Protein AF-U1PZC0-F1 (afdb_monomer_lite)

Foldseek 3Di:
DVVVVVVVVVVVVCVVVPPDVVVVVVVVVVVVVVVVVVVVVPDPDDDPLVPDPLLVVCVVVVQADPVSHHDDPVVVVVVVVVVVVVD

pLDDT: mean 85.77, std 10.06, range [61.75, 96.25]

Radius of gyration: 23.93 Å; chains: 1; bounding box: 48×34×59 Å

Organism: NCBI:txid1321817

Sequence (87 aa):
MGITFTLGGIAMLSKRFGAPGFVWFPLSSIALLFLFIGFVYILPFPLPRFADSRYQFMKRNGLLDDNGDPLPDEEVERILAQREENE

Structure (mmCIF, N/CA/C/O backbone):
data_AF-U1PZC0-F1
#
_entry.id   AF-U1PZC0-F1
#
loop_
_atom_site.group_PDB
_atom_site.id
_atom_site.type_symbol
_atom_site.label_atom_id
_atom_site.label_alt_id
_atom_site.label_comp_id
_atom_site.label_asym_id
_atom_site.label_entity_id
_atom_site.label_seq_id
_atom_site.pdbx_PDB_ins_code
_atom_site.Cartn_x
_atom_site.Cartn_y
_atom_site.Cartn_z
_atom_site.occupancy
_atom_site.B_iso_or_equiv
_atom_site.auth_seq_id
_atom_site.auth_comp_id
_atom_site.auth_asym_id
_atom_site.auth_atom_id
_atom_site.pdbx_PDB_model_num
ATOM 1 N N . MET A 1 1 ? 19.037 21.292 -12.989 1.00 61.75 1 MET A N 1
ATOM 2 C CA . MET A 1 1 ? 20.183 21.058 -13.898 1.00 61.75 1 MET A CA 1
ATOM 3 C C . MET A 1 1 ? 20.913 19.732 -13.662 1.00 61.75 1 MET A C 1
ATOM 5 O O . MET A 1 1 ? 21.414 19.182 -14.628 1.00 61.75 1 MET A O 1
ATOM 9 N N . GLY A 1 2 ? 20.974 19.176 -12.441 1.00 72.12 2 GLY A N 1
ATOM 10 C CA . GLY A 1 2 ? 21.688 17.905 -12.203 1.00 72.12 2 GLY A CA 1
ATOM 11 C C . GLY A 1 2 ? 21.033 16.665 -12.831 1.00 72.12 2 GLY A C 1
ATOM 12 O O . GLY A 1 2 ? 21.720 15.852 -13.437 1.00 72.12 2 GLY A O 1
ATOM 13 N N . ILE A 1 3 ? 19.702 16.555 -12.755 1.00 70.19 3 ILE A N 1
ATOM 14 C CA . ILE A 1 3 ? 18.947 15.373 -13.221 1.00 70.19 3 ILE A CA 1
ATOM 15 C C . ILE A 1 3 ? 19.018 15.204 -14.747 1.00 70.19 3 ILE A C 1
ATOM 17 O O . ILE A 1 3 ? 19.151 14.098 -15.258 1.00 70.19 3 ILE A O 1
ATOM 21 N N . THR A 1 4 ? 18.972 16.305 -15.497 1.00 74.00 4 THR A N 1
ATOM 22 C CA . THR A 1 4 ? 19.091 16.277 -16.962 1.00 74.00 4 THR A CA 1
ATOM 23 C C . THR A 1 4 ? 20.492 15.860 -17.412 1.00 74.00 4 THR A C 1
ATOM 25 O O . THR A 1 4 ? 20.633 15.174 -18.422 1.00 74.00 4 THR A O 1
ATOM 28 N N . PHE A 1 5 ? 21.524 16.217 -16.644 1.00 77.62 5 PHE A N 1
ATOM 29 C CA . PHE A 1 5 ? 22.911 15.861 -16.934 1.00 77.62 5 PHE A CA 1
ATOM 30 C C . PHE A 1 5 ? 23.208 14.386 -16.621 1.00 77.62 5 PHE A C 1
ATOM 32 O O . PHE A 1 5 ? 23.872 13.710 -17.406 1.00 77.62 5 PHE A O 1
ATOM 39 N N . THR A 1 6 ? 22.662 13.852 -15.522 1.00 78.81 6 THR A N 1
ATOM 40 C CA . THR A 1 6 ? 22.800 12.428 -15.175 1.00 78.81 6 THR A CA 1
ATOM 41 C C . THR A 1 6 ? 22.028 11.529 -16.139 1.00 78.81 6 THR A C 1
ATOM 43 O O . THR A 1 6 ? 22.591 10.553 -16.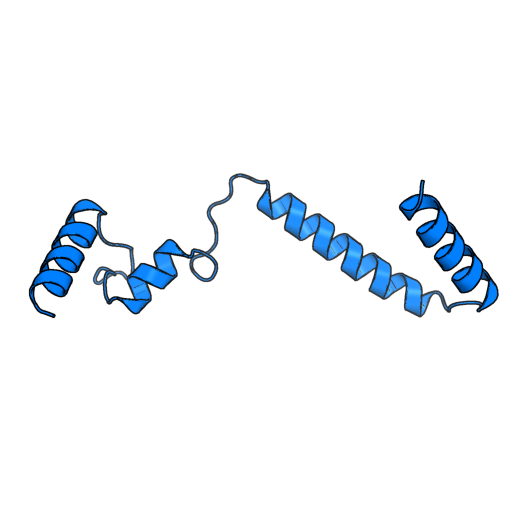635 1.00 78.81 6 THR A O 1
ATOM 46 N N . LEU A 1 7 ? 20.786 11.885 -16.489 1.00 74.94 7 LEU A N 1
ATOM 47 C CA . LEU A 1 7 ? 19.997 11.162 -17.495 1.00 74.94 7 LEU A CA 1
ATOM 48 C C . LEU A 1 7 ? 20.674 11.184 -18.874 1.00 74.94 7 LEU A C 1
ATOM 50 O O . LEU A 1 7 ? 20.758 10.149 -19.536 1.00 74.94 7 LEU A O 1
ATOM 54 N N . GLY A 1 8 ? 21.216 12.337 -19.284 1.00 77.94 8 GLY A N 1
ATOM 55 C CA . GLY A 1 8 ? 21.971 12.473 -20.532 1.00 77.94 8 GLY A CA 1
ATOM 56 C C . GLY A 1 8 ? 23.239 11.613 -20.562 1.00 77.94 8 GLY A C 1
ATOM 57 O O . GLY A 1 8 ? 23.495 10.931 -21.554 1.00 77.94 8 GLY A O 1
ATOM 58 N N . GLY A 1 9 ? 23.998 11.577 -19.462 1.00 78.94 9 GLY A N 1
ATOM 59 C CA . GLY A 1 9 ? 25.198 10.744 -19.335 1.00 78.94 9 GLY A CA 1
ATOM 60 C C . GLY A 1 9 ? 24.905 9.245 -19.436 1.00 78.94 9 GLY A C 1
ATOM 61 O O . GLY A 1 9 ? 25.573 8.539 -20.191 1.00 78.94 9 GLY A O 1
ATOM 62 N N . ILE A 1 10 ? 23.865 8.763 -18.747 1.00 74.88 10 ILE A N 1
ATOM 63 C CA . ILE A 1 10 ? 23.436 7.352 -18.786 1.00 74.88 10 ILE A CA 1
ATOM 64 C C . ILE A 1 10 ? 22.970 6.957 -20.195 1.00 74.88 10 ILE A C 1
ATOM 66 O O . ILE A 1 10 ? 23.312 5.875 -20.682 1.00 74.88 10 ILE A O 1
ATOM 70 N N . ALA A 1 11 ? 22.238 7.841 -20.879 1.00 67.69 11 ALA A N 1
ATOM 71 C CA . ALA A 1 11 ? 21.797 7.621 -22.255 1.00 67.69 11 ALA A CA 1
ATOM 72 C C . ALA A 1 11 ? 22.984 7.532 -23.232 1.00 67.69 11 ALA A C 1
ATOM 74 O O . ALA A 1 11 ? 23.025 6.648 -24.094 1.00 67.69 11 ALA A O 1
ATOM 75 N N . MET A 1 12 ? 23.983 8.406 -23.072 1.00 73.94 12 MET A N 1
ATOM 76 C CA . MET A 1 12 ? 25.181 8.426 -23.914 1.00 73.94 12 MET A CA 1
ATOM 77 C C . MET A 1 12 ? 26.065 7.187 -23.687 1.00 73.94 12 MET A C 1
ATOM 79 O O . MET A 1 12 ? 26.557 6.601 -24.654 1.00 73.94 12 MET A O 1
ATOM 83 N N . LEU A 1 13 ? 26.204 6.735 -22.432 1.00 72.19 13 LEU A N 1
ATOM 84 C CA . LEU A 1 13 ? 26.909 5.497 -22.085 1.00 72.19 13 LEU A CA 1
ATOM 85 C C . LEU A 1 13 ? 26.189 4.260 -22.643 1.00 72.19 13 LEU A C 1
ATOM 87 O O . LEU A 1 13 ? 26.820 3.406 -23.261 1.00 72.19 13 LEU A O 1
ATOM 91 N N . SER A 1 14 ? 24.863 4.194 -22.499 1.00 67.31 14 SER A N 1
ATOM 92 C CA . SER A 1 14 ? 24.055 3.067 -22.990 1.00 67.31 14 SER A CA 1
ATOM 93 C C . SER A 1 14 ? 24.122 2.918 -24.511 1.00 67.31 14 SER A C 1
ATOM 95 O O . SER A 1 14 ? 24.210 1.800 -25.021 1.00 67.31 14 SER A O 1
ATOM 97 N N . LYS A 1 15 ? 24.149 4.039 -25.249 1.00 66.50 15 LYS A N 1
ATOM 98 C CA . LYS A 1 15 ? 24.345 4.043 -26.707 1.00 66.50 15 LYS A CA 1
ATOM 99 C C . LYS A 1 15 ? 25.743 3.557 -27.103 1.00 66.50 15 LYS A C 1
ATOM 101 O O . LYS A 1 15 ? 25.888 2.894 -28.125 1.00 66.50 15 LYS A O 1
ATOM 106 N N . ARG A 1 16 ? 26.767 3.860 -26.297 1.00 67.62 16 ARG A N 1
ATOM 107 C CA . ARG A 1 16 ? 28.159 3.466 -26.560 1.00 67.62 16 ARG A CA 1
ATOM 108 C C . ARG A 1 16 ? 28.442 1.993 -26.269 1.00 67.62 16 ARG A C 1
ATOM 110 O O . ARG A 1 16 ? 29.258 1.401 -26.964 1.00 67.62 16 ARG A O 1
ATOM 117 N N . PHE A 1 17 ? 27.751 1.405 -25.297 1.00 66.81 17 PHE A N 1
ATOM 118 C CA . PHE A 1 17 ? 27.859 -0.023 -24.984 1.00 66.81 17 PHE A CA 1
ATOM 119 C C . PHE A 1 17 ? 27.057 -0.929 -25.926 1.00 66.81 17 PHE A C 1
ATOM 121 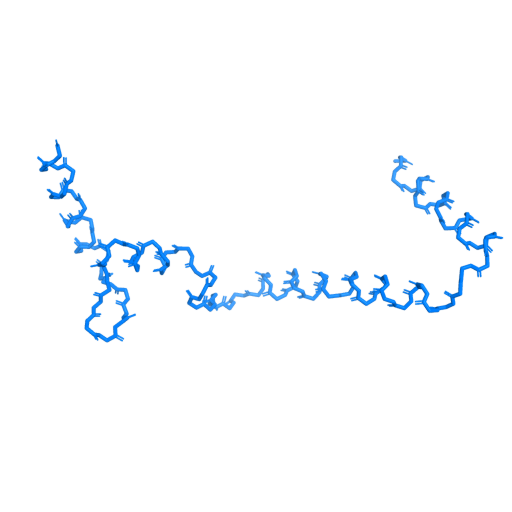O O . PHE A 1 17 ? 27.110 -2.145 -25.773 1.00 66.81 17 PHE A O 1
ATOM 128 N N . GLY A 1 18 ? 26.321 -0.364 -26.895 1.00 62.69 18 GLY A N 1
ATOM 129 C CA . GLY A 1 18 ? 25.491 -1.154 -27.803 1.00 62.69 18 GLY A CA 1
ATOM 130 C C . GLY A 1 18 ? 24.487 -2.013 -27.040 1.00 62.69 18 GLY A C 1
ATOM 131 O O . GLY A 1 18 ? 24.283 -3.168 -27.406 1.00 62.69 18 GLY A O 1
ATOM 132 N N . ALA A 1 19 ? 23.928 -1.470 -25.945 1.00 62.81 19 ALA A N 1
ATOM 133 C CA . ALA A 1 19 ? 23.019 -2.196 -25.068 1.00 62.81 19 ALA A CA 1
ATOM 134 C C . ALA A 1 19 ? 21.943 -2.883 -25.926 1.00 62.81 19 ALA A C 1
ATOM 136 O O . ALA A 1 19 ? 21.195 -2.182 -26.620 1.00 62.81 19 ALA A O 1
ATOM 137 N N . PRO A 1 20 ? 21.889 -4.229 -25.935 1.00 67.81 20 PRO A N 1
ATOM 138 C CA . PRO A 1 20 ? 20.955 -4.954 -26.780 1.00 67.81 20 PRO A CA 1
ATOM 139 C C . PRO A 1 20 ? 19.535 -4.463 -26.508 1.00 67.81 20 PRO A C 1
ATOM 141 O O . PRO A 1 20 ? 19.193 -4.194 -25.355 1.00 67.81 20 PRO A O 1
ATOM 144 N N . GLY A 1 21 ? 18.678 -4.383 -27.531 1.00 65.56 21 GLY A N 1
ATOM 145 C CA . GLY A 1 21 ? 17.273 -3.976 -27.352 1.00 65.56 21 GLY A CA 1
ATOM 146 C C . GLY A 1 21 ? 16.537 -4.780 -26.266 1.00 65.56 21 GLY A C 1
ATOM 147 O O . GLY A 1 21 ? 15.625 -4.267 -25.622 1.00 65.56 21 GLY A O 1
ATOM 148 N N . PHE A 1 22 ? 17.012 -5.999 -25.986 1.00 71.44 22 PHE A N 1
ATOM 149 C CA . PHE A 1 22 ? 16.557 -6.854 -24.892 1.00 71.44 22 PHE A CA 1
ATOM 150 C C . PHE A 1 22 ? 16.766 -6.277 -23.479 1.00 71.44 22 PHE A C 1
ATOM 152 O O . PHE A 1 22 ? 16.059 -6.689 -22.576 1.00 71.44 22 PHE A O 1
ATOM 159 N N . VAL A 1 23 ? 17.688 -5.335 -23.251 1.00 79.06 23 VAL A N 1
ATOM 160 C CA . VAL A 1 23 ? 17.864 -4.667 -21.940 1.00 79.06 23 VAL A CA 1
ATOM 161 C C . VAL A 1 23 ? 16.922 -3.471 -21.800 1.00 79.06 23 VAL A C 1
ATOM 163 O O . VAL A 1 23 ? 16.380 -3.213 -20.726 1.00 79.06 23 VAL A O 1
ATOM 166 N N . TRP A 1 24 ? 16.678 -2.760 -22.902 1.00 78.25 24 TRP A N 1
ATOM 167 C CA . TRP A 1 24 ? 15.760 -1.623 -22.928 1.00 78.25 24 TRP A CA 1
ATOM 168 C C . TRP A 1 24 ? 14.307 -2.043 -22.738 1.00 78.25 24 TRP A C 1
ATOM 170 O O . TRP A 1 24 ? 13.575 -1.388 -22.003 1.00 78.25 24 TRP A O 1
ATOM 180 N N . PHE A 1 25 ? 13.904 -3.160 -23.344 1.00 83.25 25 PHE A N 1
ATOM 181 C CA . PHE A 1 25 ? 12.542 -3.675 -23.243 1.00 83.25 25 PHE A CA 1
ATOM 182 C C . PHE A 1 25 ? 12.060 -3.914 -21.792 1.00 83.25 25 PHE A C 1
ATOM 184 O O . PHE A 1 25 ? 11.046 -3.324 -21.413 1.00 83.25 25 PHE A O 1
ATOM 191 N N . PRO A 1 26 ? 12.754 -4.694 -20.935 1.00 89.06 26 PRO A N 1
ATOM 192 C CA . PRO A 1 26 ? 12.330 -4.914 -19.556 1.00 89.06 26 PRO A CA 1
ATOM 193 C C . PRO A 1 26 ? 12.415 -3.633 -18.726 1.00 89.06 26 PRO A C 1
ATOM 195 O O . PRO A 1 26 ? 11.521 -3.384 -17.923 1.00 89.06 26 PRO A O 1
ATOM 198 N 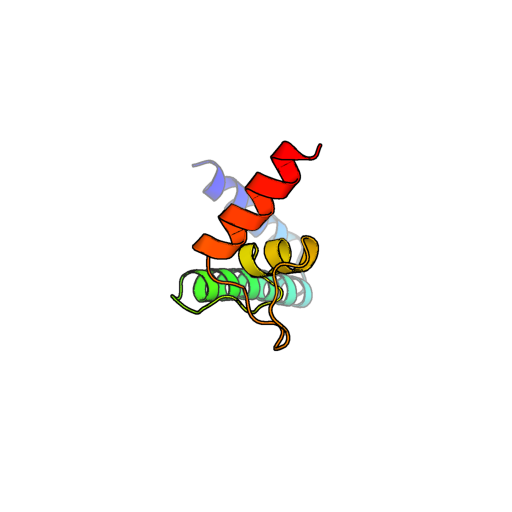N . LEU A 1 27 ? 13.428 -2.785 -18.940 1.00 87.50 27 LEU A N 1
ATOM 199 C CA . LEU A 1 27 ? 13.560 -1.528 -18.203 1.00 87.50 27 LEU A CA 1
ATOM 200 C C . LEU A 1 27 ? 12.387 -0.580 -18.492 1.00 87.50 27 LEU A C 1
ATOM 202 O O . LEU A 1 27 ? 11.770 -0.054 -17.566 1.00 87.50 27 LEU A O 1
ATOM 206 N N . SER A 1 28 ? 12.036 -0.406 -19.769 1.00 88.19 28 SER A N 1
ATOM 207 C CA . SER A 1 28 ? 10.866 0.372 -20.180 1.00 88.19 28 SER A CA 1
ATOM 208 C C . SER A 1 28 ? 9.559 -0.262 -19.703 1.00 88.19 28 SER A C 1
ATOM 210 O O . SER A 1 28 ? 8.669 0.462 -19.267 1.00 88.19 28 SER A O 1
ATOM 212 N N . SER A 1 29 ? 9.448 -1.594 -19.722 1.00 91.81 29 SER A N 1
ATOM 213 C CA . SER A 1 29 ? 8.273 -2.302 -19.203 1.00 91.81 29 SER A CA 1
ATOM 214 C C . SER A 1 29 ? 8.078 -2.070 -17.702 1.00 91.81 29 SER A C 1
ATOM 216 O O . SER A 1 29 ? 6.956 -1.825 -17.267 1.00 91.81 29 SER A O 1
ATOM 218 N N . ILE A 1 30 ? 9.151 -2.112 -16.907 1.00 94.81 30 ILE A N 1
ATOM 219 C CA . ILE A 1 30 ? 9.104 -1.840 -15.464 1.00 94.81 30 ILE A CA 1
ATOM 220 C C . ILE A 1 30 ? 8.716 -0.378 -15.214 1.00 94.81 30 ILE A C 1
ATOM 222 O O . ILE A 1 30 ? 7.838 -0.108 -14.397 1.00 94.81 30 ILE A O 1
ATOM 226 N N . ALA A 1 31 ? 9.319 0.567 -15.942 1.00 94.44 31 ALA A N 1
ATOM 227 C CA . ALA A 1 31 ? 8.980 1.985 -15.82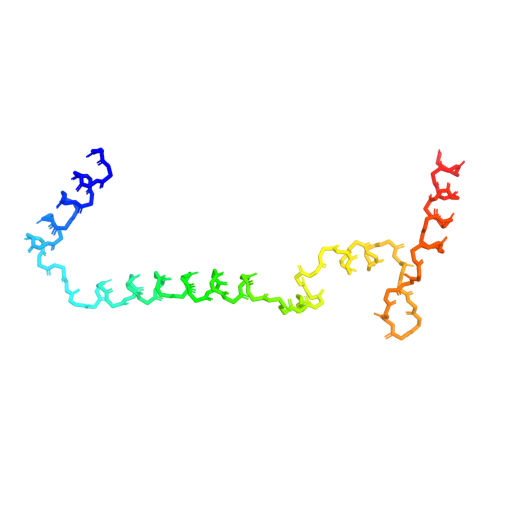6 1.00 94.44 31 ALA A CA 1
ATOM 228 C C . ALA A 1 31 ? 7.500 2.255 -16.157 1.00 94.44 31 ALA A C 1
ATOM 230 O O . ALA A 1 31 ? 6.826 2.982 -15.426 1.00 94.44 31 ALA A O 1
ATOM 231 N N . LEU A 1 32 ? 6.975 1.630 -17.217 1.00 96.06 32 LEU A N 1
ATOM 232 C CA . LEU A 1 32 ? 5.567 1.735 -17.598 1.00 96.06 32 LEU A CA 1
ATOM 233 C C . LEU A 1 32 ? 4.639 1.107 -16.549 1.00 96.06 32 LEU A C 1
ATOM 235 O O . LEU A 1 32 ? 3.590 1.673 -16.256 1.00 96.06 32 LEU A O 1
ATOM 239 N N . LEU A 1 33 ? 5.030 -0.022 -15.950 1.00 96.12 33 LEU A N 1
ATOM 240 C CA . LEU A 1 33 ? 4.277 -0.669 -14.876 1.00 96.12 33 LEU A CA 1
ATOM 241 C C . LEU A 1 33 ? 4.159 0.239 -13.646 1.00 96.12 33 LEU A C 1
ATOM 243 O O . LEU A 1 33 ? 3.061 0.401 -13.122 1.00 96.12 33 LEU A O 1
ATOM 247 N N . PHE A 1 34 ? 5.246 0.885 -13.216 1.00 95.00 34 PHE A N 1
ATOM 248 C CA . PHE A 1 34 ? 5.185 1.844 -12.106 1.00 95.00 34 PHE A CA 1
ATOM 249 C C . PHE A 1 34 ? 4.325 3.065 -12.436 1.00 95.00 34 PHE A C 1
ATOM 251 O O . PHE A 1 34 ? 3.553 3.509 -11.587 1.00 95.00 34 PHE A O 1
ATOM 258 N N . LEU A 1 35 ? 4.413 3.578 -13.666 1.00 95.12 35 LEU A N 1
ATOM 259 C CA . LEU A 1 35 ? 3.554 4.668 -14.125 1.00 95.12 35 LEU A CA 1
ATOM 260 C C . LEU A 1 35 ? 2.073 4.262 -14.096 1.00 95.12 35 LEU A C 1
ATOM 262 O O . LEU A 1 35 ? 1.239 5.030 -13.624 1.00 95.12 35 LEU A O 1
ATOM 266 N N . PHE A 1 36 ? 1.752 3.051 -14.553 1.00 94.44 36 PHE A N 1
ATOM 267 C CA . PHE A 1 36 ? 0.396 2.507 -14.527 1.00 94.44 36 PHE A CA 1
ATOM 268 C C . PHE A 1 36 ? -0.124 2.328 -13.096 1.00 94.44 36 PHE A C 1
ATOM 270 O O . PHE A 1 36 ? -1.227 2.775 -12.800 1.00 94.44 36 PHE A O 1
ATOM 277 N N . ILE A 1 37 ? 0.671 1.743 -12.193 1.00 90.94 37 ILE A N 1
ATOM 278 C CA . ILE A 1 37 ? 0.303 1.602 -10.774 1.00 90.94 37 ILE A CA 1
ATOM 279 C C . ILE A 1 37 ? 0.061 2.977 -10.146 1.00 90.94 37 ILE A C 1
ATOM 281 O O . ILE A 1 37 ? -0.953 3.170 -9.482 1.00 90.94 37 ILE A O 1
ATOM 285 N N . GLY A 1 38 ? 0.959 3.939 -10.379 1.00 90.56 38 GLY A N 1
ATOM 286 C CA . GLY A 1 38 ? 0.810 5.304 -9.878 1.00 90.56 38 GLY A CA 1
ATOM 287 C C . GLY A 1 38 ? -0.457 5.980 -10.401 1.00 90.56 38 GLY A C 1
ATOM 288 O O . GLY A 1 38 ? -1.173 6.615 -9.635 1.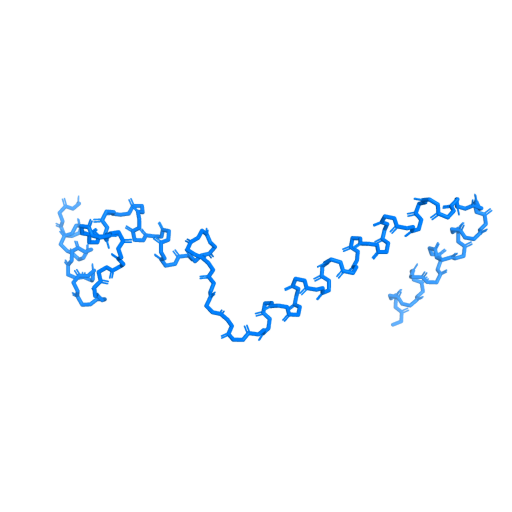00 90.56 38 GLY A O 1
ATOM 289 N N . PHE A 1 39 ? -0.778 5.791 -11.683 1.00 92.00 39 PHE A N 1
ATOM 290 C CA . PHE A 1 39 ? -2.025 6.278 -12.263 1.00 92.00 39 PHE A CA 1
ATOM 291 C C . PHE A 1 39 ? -3.246 5.635 -11.598 1.00 92.00 39 PHE A C 1
ATOM 293 O O . PHE A 1 39 ? -4.118 6.354 -11.124 1.00 92.00 39 PHE A O 1
ATOM 300 N N . VAL A 1 40 ? -3.287 4.303 -11.487 1.00 88.56 40 VAL A N 1
ATOM 301 C CA . VAL A 1 40 ? -4.382 3.571 -10.823 1.00 88.56 40 VAL A CA 1
ATOM 302 C C . VAL A 1 40 ? -4.556 4.012 -9.368 1.00 88.56 40 VAL A C 1
ATOM 304 O O . VAL A 1 40 ? -5.686 4.117 -8.908 1.00 88.56 40 VAL A O 1
ATOM 307 N N . TYR A 1 41 ? -3.468 4.325 -8.663 1.00 83.81 41 TYR A N 1
ATOM 308 C CA . TYR A 1 41 ? -3.509 4.806 -7.280 1.00 83.81 41 TYR A CA 1
ATOM 309 C C . TYR A 1 41 ? -4.114 6.213 -7.136 1.00 83.81 41 TYR A C 1
ATOM 311 O O . TYR A 1 41 ? -4.673 6.537 -6.093 1.00 83.81 41 TYR A O 1
ATOM 319 N N . ILE A 1 42 ? -4.014 7.058 -8.169 1.00 87.50 42 ILE A N 1
ATOM 320 C CA . ILE A 1 42 ? -4.656 8.383 -8.191 1.00 87.50 42 ILE A CA 1
ATOM 321 C C . ILE A 1 42 ? -6.164 8.259 -8.437 1.00 87.50 42 ILE A C 1
ATOM 323 O O . ILE A 1 42 ? -6.926 9.147 -8.048 1.00 87.50 42 ILE A O 1
ATOM 327 N N . LEU A 1 43 ? -6.617 7.181 -9.086 1.00 86.00 43 LEU A N 1
ATOM 328 C CA . LEU A 1 43 ? -8.043 6.982 -9.302 1.00 86.00 43 LEU A CA 1
ATOM 329 C C . LEU A 1 43 ? -8.743 6.731 -7.956 1.00 86.00 43 LEU A C 1
ATOM 331 O O . LEU A 1 43 ? -8.202 6.032 -7.101 1.00 86.00 43 LEU A O 1
ATOM 335 N N . PRO A 1 44 ? -9.968 7.255 -7.766 1.00 83.81 44 PRO A N 1
ATOM 336 C CA . PRO A 1 44 ? -10.728 7.121 -6.525 1.00 83.81 44 PRO A CA 1
ATOM 337 C C . PRO A 1 44 ? -11.361 5.725 -6.403 1.00 83.81 44 PRO A C 1
ATOM 339 O O . PRO A 1 44 ? -12.553 5.590 -6.130 1.00 83.81 44 PRO A O 1
ATOM 342 N N . PHE A 1 45 ? -10.589 4.672 -6.668 1.00 83.12 45 PHE A N 1
ATOM 343 C CA . PHE A 1 45 ? -11.039 3.305 -6.481 1.00 83.12 45 PHE A CA 1
ATOM 344 C C . PHE A 1 45 ? -10.806 2.869 -5.035 1.00 83.12 45 PHE A C 1
ATOM 346 O O . PHE A 1 45 ? -9.742 3.147 -4.476 1.00 83.12 45 PHE A O 1
ATOM 353 N N . PRO A 1 46 ? -11.770 2.159 -4.423 1.00 80.69 46 PRO A N 1
ATOM 354 C CA . PRO A 1 46 ? -11.544 1.555 -3.123 1.00 80.69 46 PRO A CA 1
ATOM 355 C C . PRO A 1 46 ? -10.389 0.557 -3.230 1.00 80.69 46 PRO A C 1
ATOM 357 O O . PRO A 1 46 ? -10.344 -0.270 -4.147 1.00 80.69 46 PRO A O 1
ATOM 360 N N . LEU A 1 47 ? -9.444 0.649 -2.295 1.00 83.06 47 LEU A N 1
ATOM 361 C CA . LEU A 1 47 ? -8.325 -0.280 -2.239 1.00 83.06 47 LEU A CA 1
ATOM 362 C C . LEU A 1 47 ? -8.853 -1.697 -1.968 1.00 83.06 47 LEU A C 1
ATOM 364 O O . LEU A 1 47 ? -9.781 -1.881 -1.177 1.00 83.06 47 LEU A O 1
ATOM 368 N N . PRO A 1 48 ? -8.277 -2.726 -2.605 1.00 86.94 48 PRO A N 1
ATOM 369 C CA . PRO A 1 48 ? -8.651 -4.098 -2.303 1.00 86.94 48 PRO A CA 1
ATOM 370 C C . PRO A 1 48 ? -8.313 -4.431 -0.842 1.00 86.94 48 PRO A C 1
ATOM 372 O O . PRO A 1 48 ? -7.302 -3.968 -0.316 1.00 86.94 48 PRO A O 1
ATOM 375 N N . ARG A 1 49 ? -9.111 -5.305 -0.207 1.00 86.56 49 ARG A N 1
ATOM 376 C CA . ARG A 1 49 ? -9.012 -5.658 1.231 1.00 86.56 49 ARG A CA 1
ATOM 377 C C . ARG A 1 49 ? -7.604 -6.056 1.701 1.00 86.56 49 ARG A C 1
ATOM 379 O O . ARG A 1 49 ? -7.277 -5.902 2.870 1.00 86.56 49 ARG A O 1
ATOM 386 N N . PHE A 1 50 ? -6.754 -6.576 0.813 1.00 85.00 50 PHE A N 1
ATOM 387 C CA . PHE A 1 50 ? -5.377 -6.938 1.164 1.00 85.00 50 PHE A CA 1
ATOM 388 C C . PHE A 1 50 ? -4.435 -5.729 1.314 1.00 85.00 50 PHE A C 1
ATOM 390 O O . PHE A 1 50 ? -3.457 -5.830 2.054 1.00 85.00 50 PHE A O 1
ATOM 397 N N . ALA A 1 51 ? -4.714 -4.623 0.616 1.00 84.88 51 ALA A N 1
ATOM 398 C CA . ALA A 1 51 ? -3.927 -3.387 0.613 1.00 84.88 51 ALA A CA 1
ATOM 399 C C . ALA A 1 51 ? -4.536 -2.285 1.499 1.00 84.88 51 ALA A C 1
ATOM 401 O O . ALA A 1 51 ? -3.915 -1.243 1.696 1.00 84.88 51 ALA A O 1
ATOM 402 N N . ASP A 1 52 ? -5.737 -2.509 2.027 1.00 89.88 52 ASP A N 1
ATOM 403 C CA . ASP A 1 52 ? -6.406 -1.598 2.948 1.00 89.88 52 ASP A CA 1
ATOM 404 C C . ASP A 1 52 ? -5.815 -1.735 4.365 1.00 89.88 52 ASP A C 1
ATOM 406 O O . ASP A 1 52 ? -5.923 -2.778 5.018 1.00 89.88 52 ASP A O 1
ATOM 410 N N . SER A 1 53 ? -5.170 -0.672 4.850 1.00 90.69 53 SER A N 1
ATOM 411 C CA . SER A 1 53 ? -4.551 -0.639 6.179 1.00 90.69 53 SER A CA 1
ATOM 412 C C . SER A 1 53 ? -5.570 -0.712 7.316 1.00 90.69 53 SER A C 1
ATOM 414 O O . SER A 1 53 ? -5.288 -1.348 8.335 1.00 90.69 53 SER A O 1
ATOM 416 N N . ARG A 1 54 ? -6.757 -0.118 7.143 1.00 91.31 54 ARG A N 1
ATOM 417 C CA . ARG A 1 54 ? -7.847 -0.173 8.123 1.00 91.31 54 ARG A CA 1
ATOM 418 C C . ARG A 1 54 ? -8.362 -1.599 8.231 1.00 91.31 54 ARG A C 1
ATOM 420 O O . ARG A 1 54 ? -8.424 -2.135 9.334 1.00 91.31 54 ARG A O 1
ATOM 427 N N . TYR A 1 55 ? -8.625 -2.251 7.100 1.00 93.25 55 TYR A N 1
ATOM 428 C CA . TYR A 1 55 ? -9.064 -3.648 7.097 1.00 93.25 55 TYR A CA 1
ATOM 429 C C . TYR A 1 55 ? -8.045 -4.569 7.785 1.00 93.25 55 TYR A C 1
ATOM 431 O O . TYR A 1 55 ? -8.407 -5.396 8.621 1.00 93.25 55 TYR A O 1
ATOM 439 N N . GLN A 1 56 ? -6.752 -4.400 7.492 1.00 93.38 56 GLN A N 1
ATOM 440 C CA . GLN A 1 56 ? -5.700 -5.219 8.101 1.00 93.38 56 GLN A CA 1
ATOM 441 C C . GLN A 1 56 ? -5.537 -4.955 9.606 1.00 93.38 56 GLN A C 1
ATOM 443 O O . GLN A 1 56 ? -5.292 -5.892 10.369 1.00 93.38 56 GLN A O 1
ATOM 448 N N . PHE A 1 57 ? -5.708 -3.708 10.057 1.00 94.12 57 PHE A N 1
ATOM 449 C CA . PHE A 1 57 ? -5.738 -3.375 11.482 1.00 94.12 57 PHE A CA 1
ATOM 450 C C . PHE A 1 57 ? -6.908 -4.065 12.190 1.00 94.12 57 PHE A C 1
ATOM 452 O O . PHE A 1 57 ? -6.713 -4.704 13.225 1.00 94.12 57 PHE A O 1
ATOM 459 N N . MET A 1 58 ? -8.108 -3.984 11.619 1.0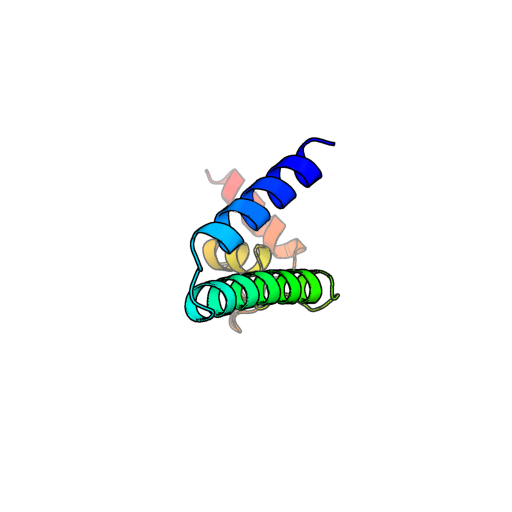0 94.94 58 MET A N 1
ATOM 460 C CA . MET A 1 58 ? -9.309 -4.580 12.205 1.00 94.94 58 MET A CA 1
ATOM 461 C C . MET A 1 58 ? -9.204 -6.103 12.249 1.00 94.94 58 MET A C 1
ATOM 463 O O . MET A 1 58 ? -9.461 -6.714 13.285 1.00 94.94 58 MET A O 1
ATOM 467 N N . LYS A 1 59 ? -8.686 -6.711 11.177 1.00 93.44 59 LYS A N 1
ATOM 468 C CA . LYS A 1 59 ? -8.380 -8.141 11.121 1.00 93.44 59 LYS A CA 1
ATOM 469 C C . LYS A 1 59 ? -7.398 -8.571 12.213 1.00 93.44 59 LYS A C 1
ATOM 471 O O . LYS A 1 59 ? -7.628 -9.583 12.867 1.00 93.44 59 LYS A O 1
ATOM 476 N N . ARG A 1 60 ? -6.308 -7.822 12.427 1.00 94.12 60 ARG A N 1
ATOM 477 C CA . ARG A 1 60 ? -5.295 -8.153 13.448 1.00 94.12 60 ARG A CA 1
ATOM 478 C C . ARG A 1 60 ? -5.851 -8.076 14.871 1.00 94.12 60 ARG A C 1
ATOM 480 O O . ARG A 1 60 ? -5.409 -8.832 15.727 1.00 94.12 60 ARG A O 1
ATOM 487 N N . ASN A 1 61 ? -6.798 -7.176 15.115 1.00 93.38 61 ASN A N 1
ATOM 488 C CA . ASN A 1 61 ? -7.365 -6.942 16.443 1.00 93.38 61 ASN A CA 1
ATOM 489 C C . ASN A 1 61 ? -8.644 -7.750 16.731 1.00 93.38 61 ASN A C 1
ATOM 491 O O . ASN A 1 61 ? -9.185 -7.645 17.835 1.00 93.38 61 ASN A O 1
ATOM 495 N N . GLY A 1 62 ? -9.113 -8.559 15.774 1.00 94.06 62 GLY A N 1
ATOM 496 C CA . GLY A 1 62 ? -10.361 -9.316 15.904 1.00 94.06 62 GLY A CA 1
ATOM 497 C C . GLY A 1 62 ? -11.599 -8.417 15.924 1.00 94.06 62 GLY A C 1
ATOM 498 O O . GLY A 1 62 ? -12.520 -8.673 16.684 1.00 94.06 62 GLY A O 1
ATOM 499 N N . LEU A 1 63 ? -11.581 -7.340 15.135 1.00 96.25 63 LEU A N 1
ATOM 500 C CA . LEU A 1 63 ? -12.649 -6.338 15.017 1.00 96.25 63 LEU A CA 1
ATOM 501 C C . LEU A 1 63 ? -13.416 -6.488 13.693 1.00 96.25 63 LEU A C 1
ATOM 503 O O . LEU A 1 63 ? -13.837 -5.500 13.091 1.00 96.25 63 LEU A O 1
ATOM 507 N N . LEU A 1 64 ? -13.516 -7.719 13.196 1.00 95.19 64 LEU A N 1
ATOM 508 C CA . LEU A 1 64 ? -14.345 -8.061 12.045 1.00 95.19 64 LEU A CA 1
ATOM 509 C C . LEU A 1 64 ? -15.622 -8.728 12.546 1.00 95.19 64 LEU A C 1
ATOM 511 O O . LEU A 1 64 ? -15.589 -9.419 13.565 1.00 95.19 64 LEU A O 1
ATOM 515 N N . ASP A 1 65 ? -16.719 -8.511 11.834 1.00 93.81 65 ASP A N 1
ATOM 516 C CA . ASP A 1 65 ? -17.984 -9.181 12.101 1.00 93.81 65 ASP A CA 1
ATOM 517 C C . ASP A 1 65 ? -17.936 -10.647 11.629 1.00 93.81 65 ASP A C 1
ATOM 519 O O . ASP A 1 65 ? -16.951 -11.111 11.040 1.00 93.81 65 ASP A O 1
ATOM 523 N N . ASP A 1 66 ? -19.020 -11.387 11.860 1.00 94.19 66 ASP A N 1
ATOM 524 C CA . ASP A 1 66 ? -19.129 -12.793 11.449 1.00 94.19 66 ASP A CA 1
ATOM 525 C C . ASP A 1 66 ? -19.077 -12.983 9.920 1.00 94.19 66 ASP A C 1
ATOM 527 O O . ASP A 1 66 ? -18.718 -14.059 9.435 1.00 94.19 66 ASP A O 1
ATOM 531 N N . ASN A 1 67 ? -19.402 -11.943 9.146 1.00 93.62 67 ASN A N 1
ATOM 532 C CA . ASN A 1 67 ? -19.312 -11.939 7.685 1.00 93.62 67 ASN A CA 1
ATOM 533 C C . ASN A 1 67 ? -17.894 -11.590 7.185 1.00 93.62 67 ASN A C 1
ATOM 535 O O . ASN A 1 67 ? -17.606 -11.716 5.990 1.00 93.62 67 ASN A O 1
ATOM 539 N N . GLY A 1 68 ? -16.988 -11.191 8.083 1.00 91.06 68 GLY A N 1
ATOM 540 C CA . GLY A 1 68 ? -15.634 -10.743 7.770 1.00 91.06 68 GLY A CA 1
ATOM 541 C C . GLY A 1 68 ? -15.551 -9.285 7.309 1.00 91.06 68 GLY A C 1
ATOM 542 O O . GLY A 1 68 ? -14.547 -8.899 6.703 1.00 91.06 68 GLY A O 1
ATOM 543 N N . ASP A 1 69 ? -16.583 -8.490 7.565 1.00 93.75 69 ASP A N 1
ATOM 544 C CA . ASP A 1 69 ? -16.643 -7.063 7.297 1.00 93.75 69 ASP A CA 1
ATOM 545 C C . ASP A 1 69 ? -16.228 -6.244 8.536 1.00 93.75 69 ASP A C 1
ATOM 547 O O . ASP A 1 69 ? -16.290 -6.716 9.674 1.00 93.75 69 ASP A O 1
ATOM 551 N N . PRO A 1 70 ? -15.709 -5.023 8.334 1.00 92.88 70 PRO A N 1
ATOM 552 C CA . PRO A 1 70 ? -15.269 -4.174 9.431 1.00 92.88 70 PRO A CA 1
ATOM 553 C C . PRO A 1 70 ? -16.437 -3.723 10.323 1.00 92.88 70 PRO A C 1
ATOM 555 O O . PRO A 1 70 ? -17.430 -3.201 9.816 1.00 92.88 70 PRO A O 1
ATOM 558 N N . LEU A 1 71 ? -16.283 -3.856 11.649 1.00 94.69 71 LEU A N 1
ATOM 559 C CA . LEU A 1 71 ? -17.223 -3.295 12.626 1.00 94.69 71 LEU A CA 1
ATOM 560 C C . LEU A 1 71 ? -17.374 -1.761 12.490 1.00 94.69 71 LEU A C 1
ATOM 562 O O . LEU A 1 71 ? -16.436 -1.083 12.056 1.00 94.69 71 LEU A O 1
ATOM 566 N N . PRO A 1 72 ? -18.518 -1.190 12.914 1.00 94.69 72 PRO A N 1
ATOM 567 C CA . PRO A 1 72 ? -18.706 0.258 12.987 1.00 94.69 72 PRO A CA 1
ATOM 568 C C . PRO A 1 72 ? -17.661 0.936 13.885 1.00 94.69 72 PRO A C 1
ATOM 570 O O . PRO A 1 72 ? -17.305 0.409 14.940 1.00 94.69 72 PRO A O 1
ATOM 573 N N . ASP A 1 73 ? -17.215 2.138 13.505 1.00 92.06 73 ASP A N 1
ATOM 574 C CA . ASP A 1 73 ? -16.133 2.857 14.200 1.00 92.06 73 ASP A CA 1
ATOM 575 C C . ASP A 1 73 ? -16.439 3.104 15.689 1.00 92.06 73 ASP A C 1
ATOM 577 O O . ASP A 1 73 ? -15.580 2.911 16.544 1.00 92.06 73 ASP A O 1
ATOM 581 N N . GLU A 1 74 ? -17.695 3.403 16.021 1.00 93.50 74 GLU A N 1
ATOM 582 C CA . GLU A 1 74 ? -18.161 3.597 17.402 1.00 93.50 74 GLU A CA 1
ATOM 583 C C . GLU A 1 74 ? -17.990 2.344 18.278 1.00 93.50 74 GLU A C 1
ATOM 585 O O . GLU A 1 74 ? -17.803 2.422 19.491 1.00 93.50 74 GLU A O 1
ATOM 590 N N . GLU A 1 75 ? -18.128 1.155 17.695 1.00 94.06 75 GLU A N 1
ATOM 591 C CA . GLU A 1 75 ? -17.958 -0.112 18.406 1.00 94.06 75 GLU A CA 1
ATOM 592 C C . GLU A 1 75 ? -16.480 -0.482 18.525 1.00 94.06 75 GLU A C 1
ATOM 594 O O . GLU A 1 75 ? -16.033 -0.896 19.594 1.00 94.06 75 GLU A O 1
ATOM 599 N N . VAL A 1 76 ? -15.710 -0.237 17.463 1.00 94.50 76 VAL A N 1
ATOM 600 C CA . VAL A 1 76 ? -14.251 -0.386 17.457 1.00 94.50 76 VAL A CA 1
ATOM 601 C C . VAL A 1 76 ? -13.610 0.450 18.564 1.00 94.50 76 VAL A C 1
ATOM 603 O O . VAL A 1 76 ? -12.831 -0.087 19.350 1.00 94.50 76 VAL A O 1
ATOM 606 N N . GLU A 1 77 ? -13.961 1.732 18.666 1.00 94.44 77 GLU A N 1
ATOM 607 C CA . GLU A 1 77 ? -13.420 2.637 19.686 1.00 94.44 77 GLU A CA 1
ATOM 608 C C . GLU A 1 77 ? -13.754 2.170 21.105 1.00 94.44 77 GLU A C 1
ATOM 610 O O . GLU A 1 77 ? -12.875 2.141 21.964 1.00 94.44 77 GLU A O 1
ATOM 615 N N . ARG A 1 78 ? -14.993 1.722 21.348 1.00 94.69 78 ARG A N 1
ATOM 616 C CA . ARG A 1 78 ? -15.406 1.187 22.657 1.00 94.69 78 ARG A CA 1
ATOM 617 C C . ARG A 1 78 ? -14.616 -0.060 23.052 1.00 94.69 78 ARG A C 1
ATOM 619 O O . ARG A 1 78 ? -14.161 -0.155 24.188 1.00 94.69 78 ARG A O 1
ATOM 626 N N . ILE A 1 79 ? -14.436 -1.005 22.126 1.00 93.88 79 ILE A N 1
ATOM 627 C CA . ILE A 1 79 ? -13.691 -2.247 22.384 1.00 93.88 79 ILE A CA 1
ATOM 628 C C . ILE A 1 79 ? -12.211 -1.948 22.645 1.00 93.88 79 ILE A C 1
ATOM 630 O O . ILE A 1 79 ? -11.612 -2.561 23.527 1.00 93.88 79 ILE A O 1
ATOM 634 N N . LEU A 1 80 ? -11.611 -1.032 21.881 1.00 93.81 80 LEU A N 1
ATOM 635 C CA . LEU A 1 80 ? -10.212 -0.648 22.061 1.00 93.81 80 LEU A CA 1
ATOM 636 C C . LEU A 1 80 ? -9.996 0.075 23.394 1.00 93.81 80 LEU A C 1
ATOM 638 O O . LEU A 1 80 ? -9.113 -0.333 24.141 1.00 93.81 80 LEU A O 1
ATOM 642 N N . ALA A 1 81 ? -10.850 1.044 23.740 1.00 94.69 81 ALA A N 1
ATOM 643 C CA . ALA A 1 81 ? -10.792 1.739 25.026 1.00 94.69 81 ALA A CA 1
ATOM 644 C C . ALA A 1 81 ? -10.913 0.763 26.207 1.00 94.69 81 ALA A C 1
ATOM 646 O O . ALA A 1 81 ? -10.130 0.821 27.150 1.00 94.69 81 ALA A O 1
ATOM 647 N N . GLN A 1 82 ? -11.831 -0.206 26.123 1.00 94.56 82 GLN A N 1
ATOM 648 C CA . GLN A 1 82 ? -11.960 -1.237 27.150 1.00 94.56 82 GLN A CA 1
ATOM 649 C C . GLN A 1 82 ? -10.697 -2.106 27.265 1.00 94.56 82 GLN A C 1
ATOM 651 O O . GLN A 1 82 ? -10.356 -2.543 28.359 1.00 94.56 82 GLN A O 1
ATOM 656 N N . ARG A 1 83 ? -9.998 -2.406 26.164 1.00 94.12 83 ARG A N 1
ATOM 657 C CA . ARG A 1 83 ? -8.749 -3.186 26.217 1.00 94.12 83 ARG A CA 1
ATOM 658 C C . ARG A 1 83 ? -7.613 -2.390 26.848 1.00 94.12 83 ARG A C 1
ATOM 660 O O . ARG A 1 83 ? -6.896 -2.959 27.658 1.00 94.12 83 ARG A O 1
ATOM 667 N N . GLU A 1 84 ? -7.500 -1.106 26.520 1.00 93.62 84 GLU A N 1
ATOM 668 C CA . GLU A 1 84 ? -6.502 -0.199 27.101 1.00 93.62 84 GLU A CA 1
ATOM 669 C C . GLU A 1 84 ? -6.706 0.001 28.611 1.00 93.62 84 GLU A C 1
ATOM 671 O O . GLU A 1 84 ? -5.733 0.071 29.349 1.00 93.62 84 GLU A O 1
ATOM 676 N N . GLU A 1 85 ? -7.952 0.035 29.097 1.00 92.88 85 GLU A N 1
ATOM 677 C CA . GLU A 1 85 ? -8.244 0.095 30.540 1.00 92.88 85 GLU A CA 1
ATOM 678 C C . GLU A 1 85 ? -7.918 -1.205 31.300 1.00 92.88 85 GLU A C 1
ATOM 680 O O . GLU A 1 85 ? -7.792 -1.183 32.524 1.00 92.88 85 GLU A O 1
ATOM 685 N N . ASN A 1 86 ? -7.823 -2.342 30.601 1.00 89.62 86 ASN A N 1
ATOM 686 C CA . ASN A 1 86 ? -7.575 -3.660 31.196 1.00 89.62 86 ASN A CA 1
ATOM 687 C C . ASN A 1 86 ? -6.099 -4.109 31.121 1.00 89.62 86 ASN A C 1
ATOM 689 O O . ASN A 1 86 ? -5.799 -5.225 31.554 1.00 89.62 86 ASN A O 1
ATOM 693 N N . GLU A 1 87 ? -5.206 -3.283 30.564 1.00 78.94 87 GLU A N 1
ATOM 694 C CA . GLU A 1 87 ? -3.747 -3.494 30.504 1.00 78.94 87 GLU A CA 1
ATOM 695 C C . GLU A 1 87 ? -3.028 -2.826 31.689 1.00 78.94 87 GLU A C 1
ATOM 697 O O . GLU A 1 87 ? -2.151 -3.495 32.287 1.00 78.94 87 GLU A O 1
#

Secondary structure (DSSP, 8-state):
-HHHHHHHHHHHHHHHTT--HHHHHHHHHHHHHHHHHHHHHHS-PPPPTTT-HHHHHHHHHT-B-TTSPBPPHHHHHHHHHHHHHT-